Protein AF-A0A2D9WXV9-F1 (afdb_monomer_lite)

Foldseek 3Di:
DDDPPPPDPDPPPPPPDDPDPPPDDPDDDDQVVVLVVVCVVVVHDDDDAPDLVSVLVVVVVVCVVVVHDLQLEAEQDPVVCVSNVGDHDDPPDDNVSHDYYDDDDDDRGD

Structure (mmCIF, N/CA/C/O backbone):
data_AF-A0A2D9WXV9-F1
#
_entry.id   AF-A0A2D9WXV9-F1
#
loop_
_atom_site.group_PDB
_atom_site.id
_atom_site.type_symbol
_atom_site.label_atom_id
_atom_site.label_alt_id
_atom_site.label_comp_id
_atom_site.label_asym_id
_atom_site.label_entity_id
_atom_site.label_seq_id
_atom_site.pdbx_PDB_ins_code
_atom_site.Cartn_x
_atom_site.Cartn_y
_atom_site.Cartn_z
_atom_site.occupancy
_atom_site.B_iso_or_equiv
_atom_site.auth_seq_id
_atom_site.auth_comp_id
_atom_site.auth_asym_id
_atom_site.auth_atom_id
_atom_site.pdbx_PDB_model_num
ATOM 1 N N . MET A 1 1 ? -26.375 -33.410 14.733 1.00 40.56 1 MET A N 1
ATOM 2 C CA . MET A 1 1 ? -25.066 -34.026 15.056 1.00 40.56 1 MET A CA 1
ATOM 3 C C . MET A 1 1 ? -24.089 -32.907 15.474 1.00 40.56 1 MET A C 1
ATOM 5 O O . MET A 1 1 ? -23.344 -32.436 14.639 1.00 40.56 1 MET A O 1
ATOM 9 N N . SER A 1 2 ? -24.130 -32.210 16.615 1.00 56.09 2 SER A N 1
ATOM 10 C CA . SER A 1 2 ? -24.199 -32.529 18.055 1.00 56.09 2 SER A CA 1
ATOM 11 C C . SER A 1 2 ? -23.029 -33.332 18.649 1.00 56.09 2 SER A C 1
ATOM 13 O O . SER A 1 2 ? -23.261 -34.197 19.488 1.00 56.09 2 SER A O 1
ATOM 15 N N . PHE A 1 3 ? -21.784 -33.025 18.258 1.00 57.50 3 PHE A N 1
ATOM 16 C CA . PHE A 1 3 ? -20.583 -33.617 18.880 1.00 57.50 3 PHE A CA 1
ATOM 17 C C . PHE A 1 3 ? -19.607 -32.631 19.550 1.00 57.50 3 PHE A C 1
ATOM 19 O O . PHE A 1 3 ? -18.778 -33.069 20.335 1.00 57.50 3 PHE A O 1
ATOM 26 N N . TRP A 1 4 ? -19.747 -31.313 19.371 1.00 59.59 4 TRP A N 1
ATOM 27 C CA . TRP A 1 4 ? -18.848 -30.331 20.013 1.00 59.59 4 TRP A CA 1
ATOM 28 C C . TRP A 1 4 ? -19.371 -29.762 21.344 1.00 59.59 4 TRP A C 1
ATOM 30 O O . TRP A 1 4 ? -18.595 -29.313 22.184 1.00 59.5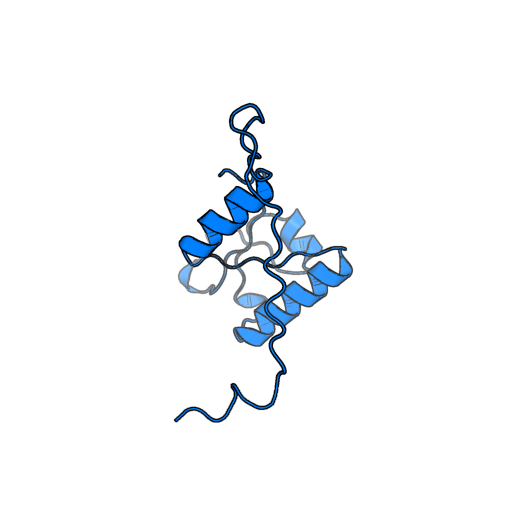9 4 TRP A O 1
ATOM 40 N N . ASN A 1 5 ? -20.677 -29.865 21.606 1.00 56.03 5 ASN A N 1
ATOM 41 C CA . ASN A 1 5 ? -21.310 -29.227 22.770 1.00 56.03 5 ASN A CA 1
ATOM 42 C C . ASN A 1 5 ? -21.058 -29.944 24.112 1.00 56.03 5 ASN A C 1
ATOM 44 O O . ASN A 1 5 ? -21.471 -29.435 25.149 1.00 56.03 5 ASN A O 1
ATOM 48 N N . LYS A 1 6 ? -20.419 -31.124 24.115 1.00 57.88 6 LYS A N 1
ATOM 49 C CA . LYS A 1 6 ? -20.142 -31.907 25.337 1.00 57.88 6 LYS A CA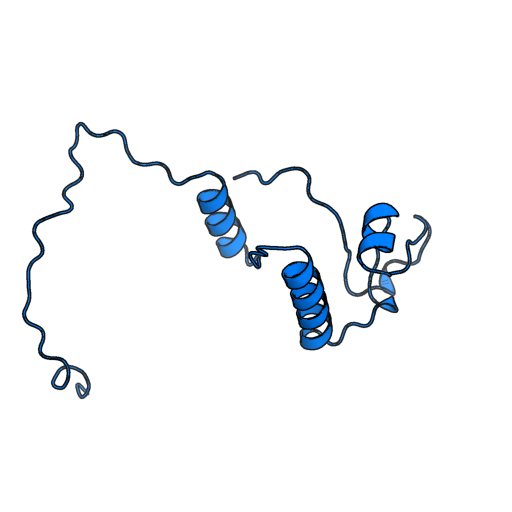 1
ATOM 50 C C . LYS A 1 6 ? -18.692 -31.825 25.830 1.00 57.88 6 LYS A C 1
ATOM 52 O O . LYS A 1 6 ? -18.441 -32.257 26.948 1.00 57.88 6 LYS A O 1
ATOM 57 N N . LEU A 1 7 ? -17.762 -31.267 25.046 1.00 60.00 7 LEU A N 1
ATOM 58 C CA . LEU A 1 7 ? -16.346 -31.165 25.440 1.00 60.00 7 LEU A CA 1
ATOM 59 C C . LEU A 1 7 ? -15.999 -29.840 26.142 1.00 60.00 7 LEU A C 1
ATOM 61 O O . LEU A 1 7 ? -15.020 -29.769 26.876 1.00 60.00 7 LEU A O 1
ATOM 65 N N . PHE A 1 8 ? -16.821 -28.803 25.971 1.00 62.31 8 PHE A N 1
ATOM 66 C CA . PHE A 1 8 ? -16.664 -27.524 26.662 1.00 62.31 8 PHE A CA 1
ATOM 67 C C . PHE A 1 8 ? -17.788 -27.366 27.682 1.00 62.31 8 PHE A C 1
ATOM 69 O O . PHE A 1 8 ? -18.933 -27.080 27.335 1.00 62.31 8 PHE A O 1
ATOM 76 N N . GLY A 1 9 ? -17.463 -27.597 28.955 1.00 51.94 9 GLY A N 1
ATOM 77 C CA . GLY A 1 9 ? -18.376 -27.427 30.080 1.00 51.94 9 GLY A CA 1
ATOM 78 C C . GLY A 1 9 ? -18.857 -25.981 30.206 1.00 51.94 9 GLY A C 1
ATOM 79 O O . GLY A 1 9 ? -18.268 -25.177 30.924 1.00 51.94 9 GLY A O 1
ATOM 80 N N . PHE A 1 10 ? -19.962 -25.659 29.533 1.00 47.19 10 PHE A N 1
ATOM 81 C CA . PHE A 1 10 ? -20.690 -24.407 29.697 1.00 47.19 10 PHE A CA 1
ATOM 82 C C . PHE A 1 10 ? -21.311 -24.343 31.099 1.00 47.19 10 PHE A C 1
ATOM 84 O O . PHE A 1 10 ? -22.458 -24.734 31.319 1.00 47.19 10 PHE A O 1
ATOM 91 N N . LYS A 1 11 ? -20.589 -23.760 32.060 1.00 45.97 11 LYS A N 1
ATOM 92 C CA . LYS A 1 11 ? -21.257 -23.030 33.140 1.00 45.97 11 LYS A CA 1
ATOM 93 C C . LYS A 1 11 ? -21.805 -21.749 32.518 1.00 45.97 11 LYS A C 1
ATOM 95 O O . LYS A 1 11 ? -21.040 -20.838 32.216 1.00 45.97 11 LYS A O 1
ATOM 100 N N . LYS A 1 12 ? -23.128 -21.673 32.330 1.00 47.78 12 LYS A N 1
ATOM 101 C CA . LYS A 1 12 ? -23.837 -20.407 32.092 1.00 47.78 12 LYS A CA 1
ATOM 102 C C . LYS A 1 12 ? -23.586 -19.484 33.292 1.00 47.78 12 LYS A C 1
ATOM 104 O O . LYS A 1 12 ? -24.386 -19.430 34.219 1.00 47.78 12 LYS A O 1
ATOM 109 N N . LYS A 1 13 ? -22.475 -18.745 33.284 1.00 40.78 13 LYS A N 1
ATOM 110 C CA . LYS A 1 13 ? -22.421 -17.460 33.971 1.00 40.78 13 LYS A CA 1
ATOM 111 C C . LYS A 1 13 ? -23.225 -16.519 33.092 1.00 40.78 13 LYS A C 1
ATOM 113 O O . LYS A 1 13 ? -22.726 -16.005 32.102 1.00 40.78 13 LYS A O 1
ATOM 118 N N . THR A 1 14 ? -24.501 -16.355 33.418 1.00 47.12 14 THR A N 1
ATOM 119 C CA . THR A 1 14 ? -25.259 -15.177 33.005 1.00 47.12 14 THR A CA 1
ATOM 120 C C . THR A 1 14 ? -24.526 -13.966 33.574 1.00 47.12 14 THR A C 1
ATOM 122 O O . THR A 1 14 ? -24.745 -13.596 34.729 1.00 47.12 14 THR A O 1
ATOM 125 N N . SER A 1 15 ? -23.591 -13.406 32.808 1.00 45.34 15 SER A N 1
ATOM 126 C CA . SER A 1 15 ? -22.974 -12.121 33.103 1.00 45.34 15 SER A CA 1
ATOM 127 C C . SER A 1 15 ? -24.057 -11.060 32.957 1.00 45.34 15 SER A C 1
ATOM 129 O O . SER A 1 15 ? -24.330 -10.536 31.882 1.00 45.34 15 SER A O 1
ATOM 131 N N . LYS A 1 16 ? -24.740 -10.785 34.069 1.00 50.66 16 LYS A N 1
ATOM 132 C CA . LYS A 1 16 ? -25.459 -9.533 34.271 1.00 50.66 16 LYS A CA 1
ATOM 133 C C . LYS A 1 16 ? -24.423 -8.409 34.339 1.00 50.66 16 LYS A C 1
ATOM 135 O O . LYS A 1 16 ? -24.003 -8.050 35.431 1.00 50.66 16 LYS A O 1
ATOM 140 N N . SER A 1 17 ? -24.032 -7.867 33.197 1.00 51.62 17 SER A N 1
ATOM 141 C CA . SER A 1 17 ? -23.445 -6.530 33.076 1.00 51.62 17 SER A CA 1
ATOM 142 C C . SER A 1 17 ? -23.302 -6.237 31.591 1.00 51.62 17 SER A C 1
ATOM 144 O O . SER A 1 17 ? -22.376 -6.753 30.992 1.00 51.62 17 SER A O 1
ATOM 146 N N . ASP A 1 18 ? -24.290 -5.553 31.015 1.00 51.47 18 ASP A N 1
ATOM 147 C CA . ASP A 1 18 ? -24.175 -4.690 29.820 1.00 51.47 18 ASP A CA 1
ATOM 148 C C . ASP A 1 18 ? -25.575 -4.152 29.477 1.00 51.47 18 ASP A C 1
ATOM 150 O O . ASP A 1 18 ? -26.077 -4.247 28.362 1.00 51.47 18 ASP A O 1
ATOM 154 N N . ARG A 1 19 ? -26.279 -3.619 30.483 1.00 58.53 19 ARG A N 1
ATOM 155 C CA . ARG A 1 19 ? -27.377 -2.692 30.198 1.00 58.53 19 ARG A CA 1
ATOM 156 C C . ARG A 1 19 ? -26.732 -1.318 30.186 1.00 58.53 19 ARG A C 1
ATOM 158 O O . ARG A 1 19 ? -26.486 -0.772 31.259 1.00 58.53 19 ARG 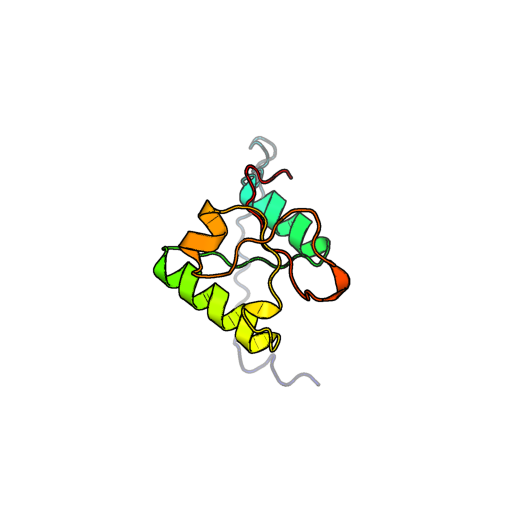A O 1
ATOM 165 N N . GLU A 1 20 ? -26.380 -0.820 28.999 1.00 65.69 20 GLU A N 1
ATOM 166 C CA . GLU A 1 20 ? -26.010 0.587 28.826 1.00 65.69 20 GLU A CA 1
ATOM 167 C C . GLU A 1 20 ? -27.076 1.444 29.518 1.00 65.69 20 GLU A C 1
ATOM 169 O O . GLU A 1 20 ? -28.279 1.246 29.321 1.00 65.69 20 GLU A O 1
ATOM 174 N N . SER A 1 21 ? -26.647 2.330 30.418 1.00 75.38 21 SER A N 1
ATOM 175 C CA . SER A 1 21 ? -27.571 3.228 31.106 1.00 75.38 21 SER A CA 1
ATOM 176 C C . SER A 1 21 ? -28.278 4.094 30.062 1.00 75.38 21 SER A C 1
ATOM 178 O O . SER A 1 21 ? -27.589 4.674 29.224 1.00 75.38 21 SER A O 1
ATOM 180 N N . PRO A 1 22 ? -29.606 4.283 30.138 1.00 76.56 22 PRO A N 1
ATOM 181 C CA . PRO A 1 22 ? -30.320 5.194 29.241 1.00 76.56 22 PRO A CA 1
ATOM 182 C C . PRO A 1 22 ? -29.880 6.661 29.403 1.00 76.56 22 PRO A C 1
ATOM 184 O O . PRO A 1 22 ? -30.256 7.505 28.596 1.00 76.56 22 PRO A O 1
ATOM 187 N N . TYR A 1 23 ? -29.090 6.961 30.440 1.00 79.62 23 TYR A N 1
ATOM 188 C CA . TYR A 1 23 ? -28.519 8.277 30.718 1.00 79.62 23 TYR A CA 1
ATOM 189 C C . TYR A 1 23 ? -27.045 8.404 30.313 1.00 79.62 23 TYR A C 1
ATOM 191 O O . TYR A 1 23 ? -26.493 9.498 30.415 1.00 79.62 23 TYR A O 1
ATOM 199 N N . LEU A 1 24 ? -26.383 7.315 29.894 1.00 80.75 24 LEU A N 1
ATOM 200 C CA . LEU A 1 24 ? -25.043 7.429 29.321 1.00 80.75 24 LEU A CA 1
ATOM 201 C C . LEU A 1 24 ? -25.161 7.855 27.848 1.00 80.75 24 LEU A C 1
ATOM 203 O O . LEU A 1 24 ? -25.985 7.293 27.121 1.00 80.75 24 LEU A O 1
ATOM 207 N N . PRO A 1 25 ? -24.340 8.811 27.377 1.00 74.69 25 PRO A N 1
ATOM 208 C CA . PRO A 1 25 ? -24.227 9.063 25.950 1.00 74.69 25 PRO A CA 1
ATOM 209 C C . PRO A 1 25 ? -23.784 7.775 25.251 1.00 74.69 25 PRO A C 1
ATOM 211 O O . PRO A 1 25 ? -22.930 7.043 25.762 1.00 74.69 25 PRO A O 1
ATOM 214 N N . LYS A 1 26 ? -24.375 7.495 24.085 1.00 74.00 26 LYS A N 1
ATOM 215 C CA . LYS A 1 26 ? -23.953 6.364 23.255 1.00 74.00 26 LYS A CA 1
ATOM 216 C C . LYS A 1 26 ? -22.465 6.514 22.968 1.00 74.00 26 LYS A C 1
ATOM 218 O O . LYS A 1 26 ? -22.043 7.567 22.490 1.00 74.00 26 LYS A O 1
ATOM 223 N N . LYS A 1 27 ? -21.682 5.474 23.247 1.00 72.75 27 LYS A N 1
ATOM 224 C CA . LYS A 1 27 ? -20.290 5.434 22.802 1.00 72.75 27 LYS A CA 1
ATOM 225 C C . LYS A 1 27 ? -20.299 5.387 21.277 1.00 72.75 27 LYS A C 1
ATOM 227 O O . LYS A 1 27 ? -20.758 4.408 20.697 1.00 72.75 27 LYS A O 1
ATOM 232 N N . SER A 1 28 ? -19.859 6.466 20.640 1.00 77.19 28 SER A N 1
ATOM 233 C CA . SER A 1 28 ? -19.499 6.429 19.229 1.00 77.19 28 SER A CA 1
ATOM 234 C C . SER A 1 28 ? -18.137 5.766 19.111 1.00 77.19 28 SER A C 1
ATOM 236 O O . SER A 1 28 ? -17.235 6.070 19.895 1.00 77.19 28 SER A O 1
ATOM 238 N N . ASP A 1 29 ? -17.995 4.878 18.137 1.00 84.56 29 ASP A N 1
ATOM 239 C CA . ASP A 1 29 ? -16.681 4.387 17.753 1.00 84.56 29 ASP A CA 1
ATOM 240 C C . ASP A 1 29 ? -15.797 5.560 17.298 1.00 84.56 29 ASP A C 1
ATOM 242 O O . ASP A 1 29 ? -16.290 6.581 16.808 1.00 84.56 29 ASP A O 1
ATOM 246 N N . GLU A 1 30 ? -14.485 5.414 17.458 1.00 89.12 30 GLU A N 1
ATOM 247 C CA . GLU A 1 30 ? -13.514 6.353 16.898 1.00 89.12 30 GLU A CA 1
ATOM 248 C C . GLU A 1 30 ? -13.634 6.383 15.366 1.00 89.12 30 GLU A C 1
ATOM 250 O O . GLU A 1 30 ? -13.976 5.376 14.739 1.00 89.12 30 GLU A O 1
ATOM 255 N N . ILE A 1 31 ? -13.345 7.534 14.750 1.00 87.94 31 ILE A N 1
ATOM 256 C CA . ILE A 1 31 ? -13.521 7.742 13.301 1.00 87.94 31 ILE A CA 1
ATOM 257 C C . ILE A 1 31 ? -12.794 6.678 12.462 1.00 87.94 31 ILE A C 1
ATOM 259 O O . ILE A 1 31 ? -13.318 6.212 11.454 1.00 87.94 31 ILE A O 1
ATOM 263 N N . GLU A 1 32 ? -11.632 6.224 12.926 1.00 87.94 32 GLU A N 1
ATOM 264 C CA . GLU A 1 32 ? -10.812 5.185 12.298 1.00 87.94 32 GLU A CA 1
ATOM 265 C C . GLU A 1 32 ? -11.521 3.823 12.280 1.00 87.94 32 GLU A C 1
ATOM 267 O O . GLU A 1 32 ? -11.472 3.098 11.286 1.00 87.94 32 GLU A O 1
ATOM 272 N N . ILE A 1 33 ? -12.242 3.495 13.357 1.00 90.31 33 ILE A N 1
ATOM 273 C CA . ILE A 1 33 ? -13.029 2.263 13.471 1.00 90.31 33 ILE A CA 1
ATOM 274 C C . ILE A 1 33 ? -14.250 2.338 12.552 1.00 90.31 33 ILE A C 1
ATOM 276 O O . ILE A 1 33 ? -14.571 1.355 11.879 1.00 90.31 33 ILE A O 1
ATOM 280 N N . VAL A 1 34 ? -14.924 3.492 12.498 1.00 92.56 34 VAL A N 1
ATOM 281 C CA . VAL A 1 34 ? -16.062 3.702 11.587 1.00 92.56 34 VAL A CA 1
ATOM 282 C C . VAL A 1 34 ? -15.603 3.574 10.134 1.00 92.56 34 VAL A C 1
ATOM 284 O O . VAL A 1 34 ? -16.213 2.824 9.371 1.00 92.56 34 VAL A O 1
ATOM 287 N N . PHE A 1 35 ? -14.484 4.211 9.775 1.00 91.88 35 PHE A N 1
ATOM 288 C CA . PHE A 1 35 ? -13.883 4.095 8.449 1.00 91.88 35 PHE A CA 1
ATOM 289 C C . PHE A 1 35 ? -13.572 2.637 8.108 1.00 91.88 35 PHE A C 1
ATOM 291 O O . PHE A 1 35 ? -14.021 2.138 7.080 1.00 91.88 35 PHE A O 1
ATOM 298 N N . ALA A 1 36 ? -12.853 1.930 8.983 1.00 92.25 36 ALA A N 1
ATOM 299 C CA . ALA A 1 36 ? -12.471 0.540 8.768 1.00 92.25 36 ALA A CA 1
ATOM 300 C C . ALA A 1 36 ? -13.685 -0.371 8.532 1.00 92.25 36 ALA A C 1
ATOM 302 O O . ALA A 1 36 ? -13.653 -1.216 7.633 1.00 92.25 36 ALA A O 1
ATOM 303 N N . LYS A 1 37 ? -14.770 -0.182 9.299 1.00 92.94 37 LYS A N 1
ATOM 304 C CA . LYS A 1 37 ? -16.030 -0.918 9.118 1.00 92.94 37 LYS A CA 1
ATOM 305 C C . LYS A 1 37 ? -16.635 -0.640 7.745 1.00 92.94 37 LYS A C 1
ATOM 307 O O . LYS A 1 37 ? -16.804 -1.576 6.966 1.00 92.94 37 LYS A O 1
ATOM 312 N N . LEU A 1 38 ? -16.889 0.629 7.423 1.00 94.31 38 LEU A N 1
ATOM 313 C CA . LEU A 1 38 ? -17.521 1.019 6.159 1.00 94.31 38 LEU A CA 1
ATOM 314 C C . LEU A 1 38 ? -16.671 0.625 4.946 1.00 94.31 38 LEU A C 1
ATOM 316 O O . LEU A 1 38 ? -17.192 0.107 3.960 1.00 94.31 38 LEU A O 1
ATOM 320 N N . PHE A 1 39 ? -15.355 0.813 5.022 1.00 93.75 39 PHE A N 1
ATOM 321 C CA . PHE A 1 39 ? -14.425 0.443 3.962 1.00 93.75 39 PHE A CA 1
ATOM 322 C C . PHE A 1 39 ? -14.426 -1.071 3.714 1.00 93.75 39 PHE A C 1
ATOM 324 O O . PHE A 1 39 ? -14.520 -1.509 2.566 1.00 93.75 39 PHE A O 1
ATOM 331 N N . THR A 1 40 ? -14.414 -1.873 4.784 1.00 94.88 40 THR A N 1
ATOM 332 C CA . THR A 1 40 ? -14.479 -3.340 4.686 1.00 94.88 40 THR A CA 1
ATOM 333 C C . THR A 1 40 ? -15.825 -3.815 4.139 1.00 94.88 40 THR A C 1
ATOM 335 O O . THR A 1 40 ? 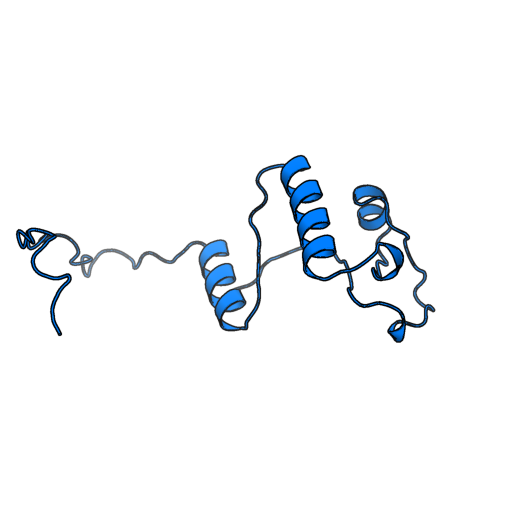-15.860 -4.706 3.292 1.00 94.88 40 THR A O 1
ATOM 338 N N . GLU A 1 41 ? -16.939 -3.199 4.548 1.00 96.31 41 GLU A N 1
ATOM 339 C CA . GLU A 1 41 ? -18.275 -3.490 4.001 1.00 96.31 41 GLU A CA 1
ATOM 340 C C . GLU A 1 41 ? -18.364 -3.234 2.489 1.00 96.31 41 GLU A C 1
ATOM 342 O O . GLU A 1 41 ? -19.128 -3.900 1.789 1.00 96.31 41 GLU A O 1
ATOM 347 N N . LYS A 1 42 ? -17.559 -2.303 1.960 1.00 95.56 42 LYS A N 1
ATOM 348 C CA . LYS A 1 42 ? -17.434 -2.039 0.517 1.00 95.56 42 LYS A CA 1
ATOM 349 C C . LYS A 1 42 ? -16.412 -2.932 -0.194 1.00 95.56 42 LYS A C 1
ATOM 351 O O . LYS A 1 42 ? -16.133 -2.713 -1.369 1.00 95.56 42 LYS A O 1
ATOM 356 N N . GLY A 1 43 ? -15.878 -3.949 0.482 1.00 95.38 43 GLY A N 1
ATOM 357 C CA . GLY A 1 43 ? -14.886 -4.874 -0.071 1.00 95.38 43 GLY A CA 1
ATOM 358 C C . GLY A 1 43 ? -13.457 -4.329 -0.067 1.00 95.38 43 GLY A C 1
ATOM 359 O O . GLY A 1 43 ? -12.555 -4.976 -0.602 1.00 95.38 43 GLY A O 1
ATOM 360 N N . GLY A 1 44 ? -13.243 -3.161 0.543 1.00 93.88 44 GLY A N 1
ATOM 361 C CA . GLY A 1 44 ? -11.918 -2.634 0.814 1.00 93.88 44 GLY A CA 1
ATOM 362 C C . GLY A 1 44 ? -11.146 -3.546 1.765 1.00 93.88 44 GLY A C 1
ATOM 363 O O . GLY A 1 44 ? -11.715 -4.244 2.605 1.00 93.88 44 GLY A O 1
ATOM 364 N N . LYS A 1 45 ? -9.823 -3.549 1.622 1.00 92.81 45 LYS A N 1
ATOM 365 C CA . LYS A 1 45 ? -8.902 -4.268 2.504 1.00 92.81 45 LYS A CA 1
ATOM 366 C C . LYS A 1 45 ? -7.836 -3.302 2.976 1.00 92.81 45 LYS A C 1
ATOM 368 O O . LYS A 1 45 ? -7.320 -2.522 2.180 1.00 92.81 45 LYS A O 1
ATOM 373 N N . PHE A 1 46 ? -7.499 -3.370 4.252 1.00 92.31 46 PHE A N 1
ATOM 374 C CA . PHE A 1 46 ? -6.453 -2.551 4.841 1.00 92.31 46 PHE A CA 1
ATOM 375 C C . PHE A 1 46 ? -5.584 -3.412 5.754 1.00 92.31 46 PHE A C 1
ATOM 377 O O . PHE A 1 46 ? -6.022 -4.445 6.263 1.00 92.31 46 PHE A O 1
ATOM 384 N N . ILE A 1 47 ? -4.340 -2.985 5.935 1.00 92.12 47 ILE A N 1
ATOM 385 C CA . ILE A 1 47 ? -3.389 -3.589 6.863 1.00 92.12 47 ILE A CA 1
ATOM 386 C C . ILE A 1 47 ? -2.885 -2.463 7.753 1.00 92.12 47 ILE A C 1
ATOM 388 O O . ILE A 1 47 ? -2.485 -1.412 7.256 1.00 92.12 47 ILE A O 1
ATOM 392 N N . TYR A 1 48 ? -2.915 -2.683 9.063 1.00 88.88 48 TYR A N 1
ATOM 393 C CA . TYR A 1 48 ? -2.283 -1.770 10.003 1.00 88.88 48 TYR A CA 1
ATOM 394 C C . TYR A 1 48 ? -0.771 -1.998 10.001 1.00 88.88 48 TYR A C 1
ATOM 396 O O . TYR A 1 48 ? -0.309 -3.134 10.103 1.00 88.88 48 TYR A O 1
ATOM 404 N N . SER A 1 49 ? -0.008 -0.917 9.882 1.00 92.50 49 SER A N 1
ATOM 405 C CA . SER A 1 49 ? 1.451 -0.932 9.871 1.00 92.50 49 SER A CA 1
ATOM 406 C C . SER A 1 49 ? 1.951 -0.067 11.018 1.00 92.50 49 SER A C 1
ATOM 408 O O . SER A 1 49 ? 1.666 1.125 11.058 1.00 92.50 49 SER A O 1
ATOM 410 N N . GLU A 1 50 ? 2.664 -0.679 11.960 1.00 91.25 50 GLU A N 1
ATOM 411 C CA . GLU A 1 50 ? 3.110 -0.016 13.190 1.00 91.25 50 GLU A CA 1
ATOM 412 C C . GLU A 1 50 ? 4.347 0.864 12.954 1.00 91.25 50 GLU A C 1
ATOM 414 O O . GLU A 1 50 ? 4.489 1.934 13.541 1.00 91.25 50 GLU A O 1
ATOM 419 N N . ASP A 1 51 ? 5.238 0.428 12.061 1.00 95.56 51 ASP A N 1
ATOM 420 C CA . ASP A 1 51 ? 6.506 1.099 11.781 1.00 95.56 51 ASP A CA 1
ATOM 421 C C . ASP A 1 51 ? 6.923 0.984 10.296 1.00 95.56 51 ASP A C 1
ATOM 423 O O . ASP A 1 51 ? 6.445 0.091 9.586 1.00 95.56 51 ASP A O 1
ATOM 427 N N . PRO A 1 52 ? 7.860 1.822 9.808 1.00 93.94 52 PRO A N 1
ATOM 428 C CA . PRO A 1 52 ? 8.297 1.803 8.412 1.00 93.94 52 PRO A CA 1
ATOM 429 C C . PRO A 1 52 ? 8.781 0.440 7.895 1.00 93.94 52 PRO A C 1
ATOM 431 O O . PRO A 1 52 ? 8.523 0.115 6.739 1.00 93.94 52 PRO A O 1
ATOM 434 N N . LYS A 1 53 ? 9.434 -0.385 8.727 1.00 95.31 53 LYS A N 1
ATOM 435 C CA . LYS A 1 53 ? 9.903 -1.716 8.309 1.00 95.31 53 LYS A CA 1
ATOM 436 C C . LYS A 1 53 ? 8.727 -2.656 8.079 1.00 95.31 53 LYS A C 1
ATOM 438 O O . LYS A 1 53 ? 8.747 -3.426 7.119 1.00 95.31 53 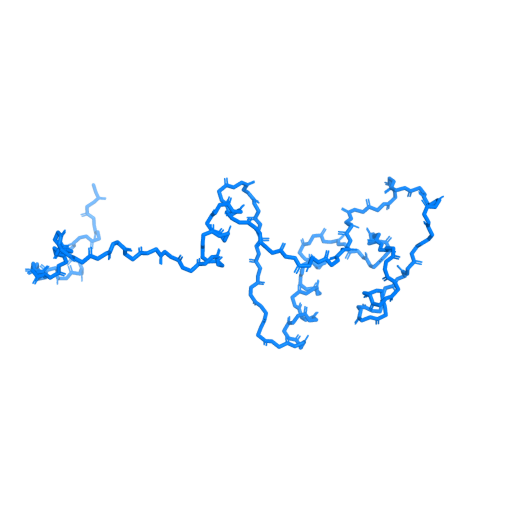LYS A O 1
ATOM 443 N N . SER A 1 54 ? 7.703 -2.589 8.936 1.00 96.31 54 SER A N 1
ATOM 444 C CA . SER A 1 54 ? 6.461 -3.336 8.722 1.00 96.31 54 SER A CA 1
ATOM 445 C C . SER A 1 54 ? 5.779 -2.905 7.418 1.00 96.31 54 SER A C 1
ATOM 447 O O . SER A 1 54 ? 5.352 -3.770 6.656 1.00 96.31 54 SER A O 1
ATOM 449 N N . THR A 1 55 ? 5.788 -1.605 7.089 1.00 95.94 55 THR A N 1
ATOM 450 C CA . THR A 1 55 ? 5.237 -1.083 5.827 1.00 95.94 55 THR A CA 1
ATOM 451 C C . THR A 1 55 ? 5.963 -1.677 4.625 1.00 95.94 55 THR A C 1
ATOM 453 O O . THR A 1 55 ? 5.325 -2.197 3.710 1.00 95.94 55 THR A O 1
ATOM 456 N N . ASP A 1 56 ? 7.297 -1.658 4.643 1.00 95.44 56 ASP A N 1
ATOM 457 C CA . ASP A 1 56 ? 8.117 -2.177 3.547 1.00 95.44 56 ASP A CA 1
ATOM 458 C C . ASP A 1 56 ? 7.925 -3.695 3.374 1.00 95.44 56 ASP A C 1
ATOM 460 O O . ASP A 1 56 ? 7.914 -4.212 2.254 1.00 95.44 56 ASP A O 1
ATOM 464 N N . ASN A 1 57 ? 7.751 -4.425 4.481 1.00 96.62 57 ASN A N 1
ATOM 465 C CA . ASN A 1 57 ? 7.463 -5.856 4.457 1.00 96.62 57 ASN A CA 1
ATOM 466 C C . ASN A 1 57 ? 6.070 -6.151 3.883 1.00 96.62 57 ASN A C 1
ATOM 468 O O . ASN A 1 57 ? 5.942 -6.993 2.995 1.00 96.62 57 ASN A O 1
ATOM 472 N N . TYR A 1 58 ? 5.033 -5.446 4.341 1.00 97.31 58 TYR A N 1
ATOM 473 C CA . TYR A 1 58 ? 3.675 -5.626 3.827 1.00 97.31 58 TYR A CA 1
ATOM 474 C C . TYR A 1 58 ? 3.570 -5.261 2.354 1.00 97.31 58 TYR A C 1
ATOM 476 O O . TYR A 1 58 ? 2.950 -6.002 1.597 1.00 97.31 58 TYR A O 1
ATOM 484 N N . PHE A 1 59 ? 4.236 -4.191 1.920 1.00 96.56 59 PHE A N 1
ATOM 485 C CA . PHE A 1 59 ? 4.297 -3.832 0.509 1.00 96.56 59 PHE A CA 1
ATOM 486 C C . PHE A 1 59 ? 4.860 -4.984 -0.338 1.00 96.56 59 PHE A C 1
ATOM 488 O O . PHE A 1 59 ? 4.230 -5.398 -1.309 1.00 96.56 59 PHE A O 1
ATOM 495 N N . LYS A 1 60 ? 5.983 -5.590 0.077 1.00 96.56 60 LYS A N 1
ATOM 496 C CA . LYS A 1 60 ? 6.561 -6.760 -0.611 1.00 96.56 60 LYS A CA 1
ATOM 497 C C . LYS A 1 60 ? 5.620 -7.964 -0.621 1.00 96.56 60 LYS A C 1
ATOM 499 O O . LYS A 1 60 ? 5.487 -8.608 -1.658 1.00 96.56 60 LYS A O 1
ATOM 504 N N . LEU A 1 61 ? 4.965 -8.261 0.502 1.00 97.44 61 LEU A N 1
ATOM 505 C CA . LEU A 1 61 ? 4.016 -9.373 0.598 1.00 97.44 61 LEU A CA 1
ATOM 506 C C . LEU A 1 61 ? 2.808 -9.173 -0.325 1.00 97.44 61 LEU A C 1
ATOM 508 O O . LEU A 1 61 ? 2.415 -10.117 -1.004 1.00 97.44 61 LEU A O 1
ATOM 512 N N . ILE A 1 62 ? 2.273 -7.950 -0.420 1.00 96.88 62 ILE A N 1
ATOM 513 C CA . ILE A 1 62 ? 1.176 -7.613 -1.339 1.00 96.88 62 ILE A CA 1
ATOM 514 C C . ILE A 1 62 ? 1.599 -7.865 -2.791 1.00 96.88 62 ILE A C 1
ATOM 516 O O . ILE A 1 62 ? 0.855 -8.495 -3.545 1.00 96.88 62 ILE A O 1
ATOM 520 N N . LEU A 1 63 ? 2.796 -7.419 -3.186 1.00 97.19 63 LEU A N 1
ATOM 521 C CA . LEU A 1 63 ? 3.317 -7.672 -4.534 1.00 97.19 63 LEU A CA 1
ATOM 522 C C . LEU A 1 63 ? 3.482 -9.175 -4.805 1.00 97.19 63 LEU A C 1
ATOM 524 O O . LEU A 1 63 ? 3.060 -9.665 -5.853 1.00 97.19 63 LEU A O 1
ATOM 528 N N . GLN A 1 64 ? 4.030 -9.925 -3.844 1.00 97.75 64 GLN A N 1
ATOM 529 C CA . GLN A 1 64 ? 4.229 -11.372 -3.956 1.00 97.75 64 GLN A CA 1
ATOM 530 C C . GLN A 1 64 ? 2.910 -12.145 -4.072 1.00 97.75 64 GLN A C 1
ATOM 532 O O . GLN A 1 64 ? 2.781 -12.997 -4.952 1.00 97.75 64 GLN A O 1
ATOM 537 N N . GLU A 1 65 ? 1.929 -11.841 -3.219 1.00 97.62 65 GLU A N 1
ATOM 538 C CA . GLU A 1 65 ? 0.616 -12.495 -3.215 1.00 97.62 65 GLU A CA 1
ATOM 539 C C . GLU A 1 65 ? -0.102 -12.315 -4.559 1.00 97.62 65 GLU A C 1
ATOM 541 O O . GLU A 1 65 ? -0.699 -13.257 -5.084 1.00 97.62 65 GLU A O 1
ATOM 546 N N . ASN A 1 66 ? 0.025 -11.130 -5.162 1.00 96.94 66 ASN A N 1
ATOM 547 C CA . ASN A 1 66 ? -0.626 -10.799 -6.427 1.00 96.94 66 ASN A CA 1
ATOM 548 C C . ASN A 1 66 ? 0.232 -11.086 -7.672 1.00 96.94 66 ASN A C 1
ATOM 550 O O . ASN A 1 66 ? -0.248 -10.910 -8.795 1.00 96.94 66 ASN A O 1
ATOM 554 N N . LYS A 1 67 ? 1.477 -11.556 -7.499 1.00 97.81 67 LYS A N 1
ATOM 555 C CA . LYS A 1 67 ? 2.452 -11.765 -8.587 1.00 97.81 67 LYS A CA 1
ATOM 556 C C . LYS A 1 67 ? 2.649 -10.495 -9.427 1.00 97.81 67 LYS A C 1
ATOM 558 O O . LYS A 1 67 ? 2.576 -10.526 -10.659 1.00 97.81 67 LYS A O 1
ATOM 563 N N . TRP A 1 68 ? 2.831 -9.373 -8.738 1.00 97.38 68 TRP A N 1
ATOM 564 C CA . TRP A 1 68 ? 3.138 -8.078 -9.333 1.00 97.38 68 TRP A CA 1
ATOM 565 C C . TRP A 1 68 ? 4.623 -7.766 -9.184 1.00 97.38 68 TRP A C 1
ATOM 567 O O . TRP A 1 68 ? 5.197 -7.935 -8.110 1.00 97.38 68 TRP A O 1
ATOM 577 N N . ASP A 1 69 ? 5.221 -7.266 -10.257 1.00 96.06 69 ASP A N 1
ATOM 578 C CA . ASP A 1 69 ? 6.584 -6.746 -10.260 1.00 96.06 69 ASP A CA 1
ATOM 579 C C . ASP A 1 69 ? 6.573 -5.216 -10.137 1.00 96.06 69 ASP A C 1
ATOM 581 O O . ASP A 1 69 ? 5.567 -4.562 -10.406 1.00 96.06 69 ASP A O 1
ATOM 585 N N . TYR A 1 70 ? 7.712 -4.595 -9.813 1.00 95.38 70 TYR A N 1
ATOM 586 C CA . TYR A 1 70 ? 7.795 -3.127 -9.722 1.00 95.38 70 TYR A CA 1
ATOM 587 C C . TYR A 1 70 ? 7.432 -2.395 -11.026 1.00 95.38 70 TYR A C 1
ATOM 589 O O . TYR A 1 70 ? 7.014 -1.242 -10.985 1.00 95.38 70 TYR A O 1
ATOM 597 N N . ASN A 1 71 ? 7.555 -3.057 -12.182 1.00 94.50 71 ASN A N 1
ATOM 598 C CA . ASN A 1 71 ? 7.146 -2.500 -13.476 1.00 94.50 71 ASN A CA 1
ATOM 599 C C . ASN A 1 71 ? 5.622 -2.483 -13.675 1.00 94.50 71 ASN A C 1
ATOM 601 O O . ASN A 1 71 ? 5.143 -1.743 -14.529 1.00 94.50 71 ASN A O 1
ATOM 605 N N . ASP A 1 72 ? 4.874 -3.271 -12.897 1.00 96.69 72 ASP A N 1
ATOM 606 C CA . ASP A 1 72 ? 3.408 -3.290 -12.920 1.00 96.69 72 ASP A CA 1
ATOM 607 C C . ASP A 1 72 ? 2.797 -2.127 -12.120 1.00 96.69 72 ASP A C 1
ATOM 609 O O . ASP A 1 72 ? 1.578 -1.939 -12.147 1.00 96.69 72 ASP A O 1
ATOM 613 N N . ILE A 1 73 ? 3.627 -1.363 -11.401 1.00 97.19 73 ILE A N 1
ATOM 614 C CA . ILE A 1 73 ? 3.204 -0.285 -10.508 1.00 97.19 73 ILE A CA 1
ATOM 615 C C . ILE A 1 73 ? 3.257 1.054 -11.239 1.00 97.19 73 ILE A C 1
ATOM 617 O O . ILE A 1 73 ? 4.313 1.499 -11.698 1.00 97.19 73 ILE A O 1
ATOM 621 N N . LEU A 1 74 ? 2.105 1.712 -11.296 1.00 97.56 74 LEU A N 1
ATOM 622 C CA . LEU A 1 74 ? 1.971 3.103 -11.692 1.00 97.56 74 LEU A CA 1
ATOM 623 C C . LEU A 1 74 ? 2.086 3.996 -10.451 1.00 97.56 74 LEU A C 1
ATOM 625 O O . LEU A 1 74 ? 1.419 3.755 -9.447 1.00 97.56 74 LEU A O 1
ATOM 629 N N . CYS A 1 75 ? 2.907 5.035 -10.520 1.00 97.19 75 CYS A N 1
ATOM 630 C CA . CYS A 1 75 ? 3.094 6.032 -9.476 1.00 97.19 75 CYS A CA 1
ATOM 631 C C . CYS A 1 75 ? 3.479 7.375 -10.111 1.00 97.19 75 CYS A C 1
ATOM 633 O O . CYS A 1 75 ? 4.438 7.460 -10.876 1.00 97.19 75 CYS A O 1
ATOM 635 N N . PHE A 1 76 ? 2.750 8.440 -9.780 1.00 96.25 76 PHE A N 1
ATOM 636 C CA . PHE A 1 76 ? 3.042 9.796 -10.271 1.00 96.25 76 PHE A CA 1
ATOM 637 C C . PHE A 1 76 ? 3.710 10.690 -9.220 1.00 96.25 76 PHE A C 1
ATOM 639 O O . PHE A 1 76 ? 4.124 11.806 -9.527 1.00 96.25 76 PHE A O 1
ATOM 646 N N . ASN A 1 77 ? 3.802 10.221 -7.974 1.00 95.94 77 ASN A N 1
ATOM 647 C CA . ASN A 1 77 ? 4.363 10.981 -6.867 1.00 95.94 77 ASN A CA 1
ATOM 648 C C . ASN A 1 77 ? 5.821 10.560 -6.636 1.00 95.94 77 ASN A C 1
ATOM 650 O O . ASN A 1 77 ? 6.096 9.432 -6.221 1.00 95.94 77 ASN A O 1
ATOM 654 N N . GLN A 1 78 ? 6.756 11.483 -6.877 1.00 96.06 78 GLN A N 1
ATOM 655 C CA . GLN A 1 78 ? 8.189 11.214 -6.753 1.00 96.06 78 GLN A CA 1
ATOM 656 C C . GLN A 1 78 ? 8.584 10.781 -5.333 1.00 96.06 78 GLN A C 1
ATOM 658 O O . GLN A 1 78 ? 9.363 9.847 -5.185 1.00 96.06 78 GLN A O 1
ATOM 663 N N . ASN A 1 79 ? 7.996 11.379 -4.293 1.00 96.12 79 ASN A N 1
ATOM 664 C CA . ASN A 1 79 ? 8.332 11.050 -2.905 1.00 96.12 79 ASN A CA 1
ATOM 665 C C . ASN A 1 79 ? 7.942 9.605 -2.557 1.00 96.12 79 ASN A C 1
ATOM 667 O O . ASN A 1 79 ? 8.682 8.898 -1.872 1.00 96.12 79 ASN A O 1
ATOM 671 N N . ILE A 1 80 ? 6.785 9.151 -3.050 1.00 95.69 80 ILE A N 1
ATOM 672 C CA . ILE A 1 80 ? 6.329 7.765 -2.881 1.00 95.69 80 ILE A CA 1
ATOM 673 C C . ILE A 1 80 ? 7.226 6.822 -3.679 1.00 95.69 80 ILE A C 1
ATOM 675 O O . ILE A 1 80 ? 7.642 5.781 -3.168 1.00 95.69 80 ILE A O 1
ATOM 679 N N . ALA A 1 81 ? 7.540 7.194 -4.922 1.00 96.75 81 ALA A N 1
ATOM 680 C CA . ALA A 1 81 ? 8.406 6.404 -5.781 1.00 96.75 81 ALA A CA 1
ATOM 681 C C . ALA A 1 81 ? 9.786 6.181 -5.143 1.00 96.75 81 ALA A C 1
ATOM 683 O O . ALA A 1 81 ? 10.257 5.046 -5.082 1.00 96.75 81 ALA A O 1
ATOM 684 N N . ASP A 1 82 ? 10.375 7.234 -4.576 1.00 96.50 82 ASP A N 1
ATOM 685 C CA . ASP A 1 82 ? 11.665 7.176 -3.894 1.00 96.50 82 ASP A CA 1
ATOM 686 C C . ASP A 1 82 ? 11.600 6.327 -2.614 1.00 96.50 82 ASP A C 1
ATOM 688 O O . ASP A 1 82 ? 12.486 5.501 -2.388 1.00 96.50 82 ASP A O 1
ATOM 692 N N . ARG A 1 83 ? 10.531 6.462 -1.808 1.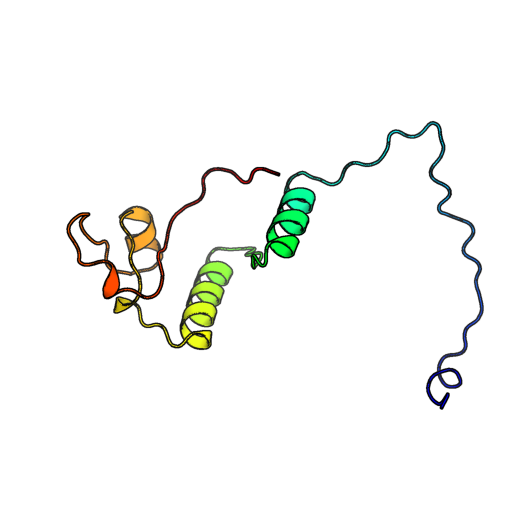00 94.94 83 ARG A N 1
ATOM 693 C CA . ARG A 1 83 ? 10.326 5.679 -0.573 1.00 94.94 83 ARG A CA 1
ATOM 694 C C . ARG A 1 83 ? 10.261 4.175 -0.831 1.00 94.94 83 ARG A C 1
ATOM 696 O O . ARG A 1 83 ? 10.800 3.406 -0.041 1.00 94.94 83 ARG A O 1
ATOM 703 N N . PHE A 1 84 ? 9.591 3.762 -1.904 1.00 95.75 84 PHE A N 1
ATOM 704 C CA . PHE A 1 84 ? 9.418 2.348 -2.249 1.00 95.75 84 PHE A CA 1
ATOM 705 C C . PHE A 1 84 ? 10.419 1.845 -3.297 1.00 95.75 84 PHE A C 1
ATOM 707 O O . PHE A 1 84 ? 10.350 0.683 -3.692 1.00 95.75 84 PHE A O 1
ATOM 714 N N . HIS A 1 85 ? 11.360 2.693 -3.724 1.00 95.12 85 HIS A N 1
ATOM 715 C CA . HIS A 1 85 ? 12.356 2.395 -4.756 1.00 95.12 85 HIS A CA 1
ATOM 716 C C . HIS A 1 85 ? 11.738 1.898 -6.075 1.00 95.12 85 HIS A C 1
ATOM 718 O O . HIS A 1 85 ? 12.244 0.971 -6.711 1.00 95.12 85 HIS A O 1
ATOM 724 N N . ILE A 1 86 ? 10.636 2.526 -6.487 1.00 95.81 86 ILE A N 1
ATOM 725 C CA . ILE A 1 86 ? 9.937 2.240 -7.743 1.00 95.81 86 ILE A CA 1
ATOM 726 C C . ILE A 1 86 ? 10.104 3.396 -8.730 1.00 95.81 86 ILE A C 1
ATOM 728 O O . ILE A 1 86 ? 10.564 4.485 -8.392 1.00 95.81 86 ILE A O 1
ATOM 732 N N . ARG A 1 87 ? 9.723 3.168 -9.986 1.00 94.38 87 ARG A N 1
ATOM 733 C CA . ARG A 1 87 ? 9.776 4.209 -11.011 1.00 94.38 87 ARG A CA 1
ATOM 734 C C . ARG A 1 87 ? 8.615 5.188 -10.836 1.00 94.38 87 ARG A C 1
ATOM 736 O O . ARG A 1 87 ? 7.468 4.766 -10.790 1.00 94.38 87 ARG A O 1
ATOM 743 N N . CYS A 1 88 ? 8.920 6.483 -10.832 1.00 96.12 88 CYS A N 1
ATOM 744 C CA . CYS A 1 88 ? 7.930 7.539 -11.030 1.00 96.12 88 CYS A CA 1
ATOM 745 C C . CYS A 1 88 ? 7.654 7.701 -12.535 1.00 96.12 88 CYS A C 1
ATOM 747 O O . CYS A 1 88 ? 8.588 7.826 -13.339 1.00 96.12 88 CYS A O 1
ATOM 749 N N . GLN A 1 89 ? 6.388 7.645 -12.941 1.00 95.00 89 GLN A N 1
ATOM 750 C CA . GLN A 1 89 ? 5.968 7.818 -14.329 1.00 95.00 89 GLN A CA 1
ATOM 751 C C . GLN A 1 89 ? 5.559 9.267 -14.621 1.00 95.00 89 GLN A C 1
ATOM 753 O O . GLN A 1 89 ? 5.160 10.022 -13.740 1.00 95.00 89 GLN A O 1
ATOM 758 N N . SER A 1 90 ? 5.636 9.659 -15.895 1.00 90.06 90 SER A N 1
ATOM 759 C CA . SER A 1 90 ? 5.027 10.902 -16.372 1.00 90.06 90 SER A CA 1
ATOM 760 C C . SER A 1 90 ? 3.539 10.696 -16.662 1.00 90.06 90 SER A C 1
ATOM 762 O O . SER A 1 90 ? 3.092 9.576 -16.890 1.00 90.06 90 SER A O 1
ATOM 764 N N . ILE A 1 91 ? 2.765 11.779 -16.722 1.00 86.38 91 ILE A N 1
ATOM 765 C CA . ILE A 1 91 ? 1.302 11.702 -16.881 1.00 86.38 91 ILE A CA 1
ATOM 766 C C . ILE A 1 91 ? 0.848 11.133 -18.242 1.00 86.38 91 ILE A C 1
ATOM 768 O O . ILE A 1 91 ? -0.288 10.699 -18.385 1.00 86.38 91 ILE A O 1
ATOM 772 N N . ASN A 1 92 ? 1.744 11.095 -19.235 1.00 88.00 92 ASN A N 1
ATOM 773 C CA . ASN A 1 92 ? 1.452 10.677 -20.612 1.00 88.00 92 ASN A CA 1
ATOM 774 C C . ASN A 1 92 ? 1.773 9.194 -20.883 1.00 88.00 92 ASN A C 1
ATOM 776 O O . ASN A 1 92 ? 1.985 8.802 -22.033 1.00 88.00 92 ASN A O 1
ATOM 780 N N . VAL A 1 93 ? 1.887 8.363 -19.845 1.00 91.00 93 VAL A N 1
ATOM 781 C CA . VAL A 1 93 ? 2.140 6.925 -20.011 1.00 91.00 93 VAL A CA 1
ATOM 782 C C . VAL A 1 93 ? 0.872 6.168 -20.397 1.00 91.00 93 VAL A C 1
ATOM 784 O O . VAL A 1 93 ? -0.237 6.529 -20.015 1.00 91.00 93 VAL A O 1
ATOM 787 N N . ASN A 1 94 ? 1.043 5.070 -21.135 1.00 91.94 94 ASN A N 1
ATOM 788 C CA . ASN A 1 94 ? -0.046 4.130 -21.374 1.00 91.94 94 ASN A CA 1
ATOM 789 C C . ASN A 1 94 ? -0.364 3.379 -20.066 1.00 91.94 94 ASN A C 1
ATOM 791 O O . ASN A 1 94 ? 0.418 2.518 -19.653 1.00 91.94 94 ASN A O 1
ATOM 795 N N . ILE A 1 95 ? -1.496 3.723 -19.445 1.00 92.44 95 ILE A N 1
ATOM 796 C CA . ILE A 1 95 ? -1.954 3.183 -18.157 1.00 92.44 95 ILE A CA 1
ATOM 797 C C . ILE A 1 95 ? -2.328 1.696 -18.212 1.00 92.44 95 ILE A C 1
ATOM 799 O O . ILE A 1 95 ? -2.172 1.007 -17.210 1.00 92.44 95 ILE A O 1
ATOM 803 N N . ASP A 1 96 ? -2.717 1.172 -19.380 1.00 92.56 96 ASP A N 1
ATOM 804 C CA . ASP A 1 96 ? -3.172 -0.220 -19.542 1.00 92.56 96 ASP A CA 1
ATOM 805 C C . ASP A 1 96 ? -2.042 -1.243 -19.343 1.00 92.56 96 ASP A C 1
ATOM 807 O O . ASP A 1 96 ? -2.273 -2.448 -19.259 1.00 92.56 96 ASP A O 1
ATOM 811 N N . LYS A 1 97 ? -0.792 -0.771 -19.288 1.00 92.38 97 LYS A N 1
ATOM 812 C CA . LYS A 1 97 ? 0.389 -1.602 -19.028 1.00 92.38 97 LYS A CA 1
ATOM 813 C C . LYS A 1 97 ? 0.605 -1.904 -17.545 1.00 92.38 97 LYS A C 1
ATOM 815 O O . LYS A 1 97 ? 1.445 -2.744 -17.237 1.00 92.38 97 LYS A O 1
ATOM 820 N N . PHE A 1 98 ? -0.102 -1.220 -16.649 1.00 96.62 98 PHE A N 1
ATOM 821 C CA . PHE A 1 98 ? 0.084 -1.327 -15.205 1.00 96.62 98 PHE A CA 1
ATOM 822 C C . PHE A 1 98 ? -1.072 -2.099 -14.565 1.00 96.62 98 PHE A C 1
ATOM 824 O O . PHE A 1 98 ? -2.209 -2.042 -15.027 1.00 96.62 98 PHE A O 1
ATOM 831 N N . LYS A 1 99 ? -0.780 -2.828 -13.486 1.00 96.75 99 LYS A N 1
ATOM 832 C CA . LYS A 1 99 ? -1.771 -3.634 -12.749 1.00 96.75 99 LYS A CA 1
ATOM 833 C C . LYS A 1 99 ? -2.247 -2.947 -11.475 1.00 96.75 99 LYS A C 1
ATOM 835 O O . LYS A 1 99 ? -3.328 -3.255 -10.983 1.00 96.75 99 LYS A O 1
ATOM 840 N N . VAL A 1 100 ? -1.433 -2.044 -10.931 1.00 96.38 100 VAL A N 1
ATOM 841 C CA . VAL A 1 100 ? -1.695 -1.371 -9.660 1.00 96.38 100 VAL A CA 1
ATOM 842 C C . VAL A 1 100 ? -1.268 0.087 -9.736 1.00 96.38 100 VAL A C 1
ATOM 844 O O . VAL A 1 100 ? -0.257 0.425 -10.350 1.00 96.38 100 VAL A O 1
ATOM 847 N N . PHE A 1 101 ? -2.051 0.949 -9.096 1.00 96.25 101 PHE A N 1
ATOM 848 C CA . PHE A 1 101 ? -1.751 2.363 -8.939 1.00 96.25 101 PHE A CA 1
ATOM 849 C C . PHE A 1 101 ? -1.448 2.650 -7.470 1.00 96.25 101 PHE A C 1
ATOM 851 O O . PHE A 1 101 ? -2.255 2.326 -6.598 1.00 96.25 101 PHE A O 1
ATOM 858 N N . LEU A 1 102 ? -0.274 3.220 -7.203 1.00 96.75 102 LEU A N 1
ATOM 859 C CA . LEU A 1 102 ? 0.177 3.580 -5.866 1.00 96.75 102 LEU A CA 1
ATOM 860 C C . LEU A 1 102 ? 0.056 5.092 -5.664 1.00 96.75 102 LEU A C 1
ATOM 862 O O . LEU A 1 102 ? 0.644 5.876 -6.411 1.00 96.75 102 LEU A O 1
ATOM 866 N N . ILE A 1 103 ? -0.689 5.476 -4.630 1.00 95.50 103 ILE A N 1
ATOM 867 C CA . ILE A 1 103 ? -0.953 6.864 -4.241 1.00 95.50 103 ILE A CA 1
ATOM 868 C C . ILE A 1 103 ? -0.879 7.025 -2.727 1.00 95.50 103 ILE A C 1
ATOM 870 O O . ILE A 1 103 ? -1.003 6.055 -1.979 1.00 95.50 103 ILE A O 1
ATOM 874 N N . ASP A 1 104 ? -0.690 8.262 -2.292 1.00 93.69 104 ASP A N 1
ATOM 875 C CA . ASP A 1 104 ? -0.891 8.695 -0.920 1.00 93.69 104 ASP A CA 1
ATOM 876 C C . ASP A 1 104 ? -2.368 9.003 -0.649 1.00 93.69 104 ASP A C 1
ATOM 878 O O . ASP A 1 104 ? -3.195 9.153 -1.551 1.00 93.69 104 ASP A O 1
ATOM 882 N N . CYS A 1 105 ? -2.708 9.052 0.635 1.00 89.69 105 CYS A N 1
ATOM 883 C CA . CYS A 1 105 ? -4.026 9.423 1.118 1.00 89.69 105 CYS A CA 1
ATOM 884 C C . CYS A 1 105 ? -3.843 10.446 2.237 1.00 89.69 105 CYS A C 1
ATOM 886 O O . CYS A 1 105 ? -3.152 10.169 3.216 1.00 89.69 105 CYS A O 1
ATOM 888 N N . GLU A 1 106 ? -4.437 11.628 2.076 1.00 90.25 106 GLU A N 1
ATOM 889 C CA . GLU A 1 106 ? -4.320 12.709 3.060 1.00 90.25 106 GLU A CA 1
ATOM 890 C C . GLU A 1 106 ? -5.260 12.501 4.254 1.00 90.25 106 GLU A C 1
ATOM 892 O O . GLU A 1 106 ? -4.880 12.760 5.395 1.00 90.25 106 GLU A O 1
ATOM 897 N N . TYR A 1 107 ? -6.481 12.016 4.000 1.00 87.62 107 TYR A N 1
ATOM 898 C CA . TYR A 1 107 ? -7.528 11.898 5.012 1.00 87.62 107 TYR A CA 1
ATOM 899 C C . TYR A 1 107 ? -8.406 10.665 4.795 1.00 87.62 107 TYR A C 1
ATOM 901 O O . TYR A 1 107 ? -8.832 10.374 3.676 1.00 87.62 107 TYR A O 1
ATOM 909 N N . LEU A 1 108 ? -8.746 9.994 5.897 1.00 84.25 108 LEU A N 1
ATOM 910 C CA . LEU A 1 108 ? -9.803 8.986 5.952 1.00 84.25 108 LEU A CA 1
ATOM 911 C C . LEU A 1 108 ? -11.118 9.665 6.355 1.00 84.25 108 LEU A C 1
ATOM 913 O O . LEU A 1 108 ? -11.163 10.380 7.355 1.00 84.25 108 LEU A O 1
ATOM 917 N N . ILE A 1 109 ? -12.185 9.447 5.585 1.00 85.25 109 ILE A N 1
ATOM 918 C CA . ILE A 1 109 ? -13.512 10.037 5.821 1.00 85.25 109 ILE A CA 1
ATOM 919 C C . ILE A 1 109 ? -14.519 8.894 5.978 1.00 85.25 109 ILE A C 1
ATOM 921 O O . ILE A 1 109 ? -14.540 7.992 5.138 1.00 85.25 109 ILE A O 1
ATOM 925 N N . ALA A 1 110 ? -15.325 8.929 7.042 1.00 80.81 110 ALA A N 1
ATOM 926 C CA . ALA A 1 110 ? -16.317 7.908 7.383 1.00 80.81 110 ALA A CA 1
ATOM 927 C C . ALA A 1 110 ? -17.703 8.516 7.623 1.00 80.81 110 ALA A C 1
ATOM 929 O O . ALA A 1 110 ? -17.758 9.637 8.180 1.00 80.81 110 ALA A O 1
#

Secondary structure (DSSP, 8-state):
---STTTS-------------TTSPP-PPPHHHHHHHHHHHTT------SSHHHHHHHHHHHHHHHT--GGGEE---HHHHHHHT-PPPPTTS-GGG-SEE----S----

Radius of gyration: 22.8 Å; chains: 1; bounding box: 43×47×56 Å

Sequence (110 aa):
MSFWNKLFGFKKKTSKSDRESPYLPKKSDEIEIVFAKLFTEKGGKFIYSEDPKSTDNYFKLILQENKWDYNDILCFNQNIADRFHIRCQSINVNIDKFKVFLIDCEYLIA

pLDDT: mean 85.06, std 16.48, range [40.56, 97.81]